Protein AF-A0A534NGW6-F1 (afdb_monomer)

Mean predicted aligned error: 2.63 Å

Sequence (113 aa):
MHRLTEEFQQIKDIGFSAIQFYDDILPINPRRVREMCGHLKRFGFIWRCFCRVDIISKHGGKEYLQFMYDHGLREVLIGAESGSQKILDNIHKETTVEQNATVLQWCDEVGIR

Nearest PDB structures (foldseek):
  6dwe-assembly1_A  TM=6.441E-01  e=2.396E-01  Mycobacterium tuberculosis H37Rv
  5tcg-assembly2_E  TM=6.061E-01  e=1.988E-01  Mycobacterium tuberculosis H37Rv
  6uap-assembly2_C  TM=4.404E-01  e=2.549E-01  Mycobacterium tuberculosis H37Rv
  5tch-assembly2_G  TM=5.201E-01  e=8.832E-01  Mycobacterium tuberculosis H37Rv
  6e9p-assembly1_G  TM=4.423E-01  e=4.459E-01  Mycobacterium tuberculosis H37Rv

Solvent-accessible surface area (backbone atoms only — not comparable to full-atom values): 6243 Å² total; per-residue (Å²): 112,73,67,59,57,51,52,52,47,53,44,44,74,78,68,53,55,69,46,79,48,85,49,78,50,55,63,72,46,65,67,61,43,52,57,49,32,57,50,34,42,73,71,60,31,36,31,30,36,28,35,49,54,65,52,41,56,73,63,54,32,56,63,42,51,44,54,44,40,82,27,28,43,45,37,58,49,67,72,62,94,51,86,41,54,72,57,27,59,75,70,65,65,84,61,50,47,64,52,43,53,50,48,54,50,38,30,56,77,68,65,37,77

Radius of gyration: 15.06 Å; Cα contacts (8 Å, |Δi|>4): 145; chains: 1; bounding box: 36×26×41 Å

Foldseek 3Di:
DVVLLVVLVVCVVVPDQEEEDEPQAVLQDVVVLLVSLVSLQVSNHAYEYEHELVSCVVNPQLVSVLSSVVSRYAEYDYPPVDCDPVVCVVVVVVDHNVSVVSNVVSCVVSNHD

Structure (mmCIF, N/CA/C/O backbone):
data_AF-A0A534NGW6-F1
#
_entry.id   AF-A0A534NGW6-F1
#
loop_
_atom_site.group_PDB
_atom_site.id
_atom_site.type_symbol
_atom_site.label_atom_id
_atom_site.label_alt_id
_atom_site.label_comp_id
_atom_site.label_asym_id
_atom_site.label_entity_id
_atom_site.label_seq_id
_atom_site.pdbx_PDB_ins_code
_atom_site.Cartn_x
_atom_site.Cartn_y
_atom_site.Cartn_z
_atom_site.occupancy
_atom_site.B_iso_or_equiv
_atom_site.auth_seq_id
_atom_site.auth_comp_id
_atom_site.auth_asym_id
_atom_site.auth_atom_id
_atom_site.pdbx_PDB_model_num
ATOM 1 N N . MET A 1 1 ? -9.831 16.931 8.928 1.00 61.22 1 MET A N 1
ATOM 2 C CA . MET A 1 1 ? -9.666 15.742 9.794 1.00 61.22 1 MET A CA 1
ATOM 3 C C . MET A 1 1 ? -10.956 15.366 10.517 1.00 61.22 1 MET A C 1
ATOM 5 O O . MET A 1 1 ? -11.263 14.187 10.509 1.00 61.22 1 MET A O 1
ATOM 9 N N . HIS A 1 2 ? -11.743 16.318 11.044 1.00 69.19 2 HIS A N 1
ATOM 10 C CA . HIS A 1 2 ? -13.020 16.035 11.734 1.00 69.19 2 HIS A CA 1
ATOM 11 C C . HIS A 1 2 ? -13.975 15.112 10.949 1.00 69.19 2 HIS A C 1
ATOM 13 O O . HIS A 1 2 ? -14.399 14.085 11.466 1.00 69.19 2 HIS A O 1
ATOM 19 N N . ARG A 1 3 ? -14.171 15.393 9.656 1.00 87.31 3 ARG A N 1
ATOM 20 C CA . ARG A 1 3 ? -15.022 14.586 8.770 1.00 87.31 3 ARG A CA 1
ATOM 21 C C . ARG A 1 3 ? -14.599 13.113 8.633 1.00 87.31 3 ARG A C 1
ATOM 23 O O . ARG A 1 3 ? -15.443 12.235 8.578 1.00 87.31 3 ARG A O 1
ATOM 30 N N . LEU A 1 4 ? -13.294 12.828 8.619 1.00 88.69 4 LEU A N 1
ATOM 31 C CA . LEU A 1 4 ? -12.779 11.458 8.455 1.00 88.69 4 LEU A CA 1
ATOM 32 C C . LEU A 1 4 ? -13.112 10.588 9.672 1.00 88.69 4 LEU A C 1
ATOM 34 O O . LEU A 1 4 ? -13.495 9.433 9.534 1.00 88.69 4 LEU A O 1
ATOM 38 N N . THR A 1 5 ? -13.000 11.153 10.875 1.00 93.94 5 THR A N 1
ATOM 39 C CA . THR A 1 5 ? -13.361 10.436 12.102 1.00 93.94 5 THR A CA 1
ATOM 40 C C . THR A 1 5 ? -14.867 10.220 12.240 1.00 93.94 5 THR A C 1
ATOM 42 O O . THR A 1 5 ? -15.271 9.213 12.809 1.00 93.94 5 THR A O 1
ATOM 45 N N . GLU A 1 6 ? -15.690 11.126 11.704 1.00 96.44 6 GLU A N 1
ATOM 46 C CA . GLU A 1 6 ? -17.148 10.953 11.648 1.00 96.44 6 GLU A CA 1
ATOM 47 C C . GLU A 1 6 ? -17.535 9.817 10.696 1.00 96.44 6 GLU A C 1
ATOM 49 O O . GLU A 1 6 ? -18.296 8.936 11.081 1.00 96.44 6 GLU A O 1
ATOM 54 N N . GLU A 1 7 ? -16.956 9.784 9.491 1.00 95.62 7 GLU A N 1
ATOM 55 C CA . GLU A 1 7 ? -17.172 8.702 8.520 1.00 95.62 7 GLU A CA 1
ATOM 56 C C . GLU A 1 7 ? -16.735 7.344 9.099 1.00 95.62 7 GLU A C 1
ATOM 58 O O . GLU A 1 7 ? -17.449 6.350 8.986 1.00 95.62 7 GLU A O 1
ATOM 63 N N . PHE A 1 8 ? -15.606 7.295 9.810 1.00 96.81 8 PHE A N 1
ATOM 64 C CA . PHE A 1 8 ? -15.149 6.084 10.500 1.00 96.81 8 PHE A CA 1
ATOM 65 C C . PHE A 1 8 ? -16.101 5.625 11.609 1.00 96.81 8 PHE A C 1
ATOM 67 O O . PHE A 1 8 ? -16.333 4.422 11.742 1.00 96.81 8 PHE A O 1
ATOM 74 N N . GLN A 1 9 ? -16.674 6.553 12.380 1.00 96.94 9 GLN A N 1
ATOM 75 C CA . GLN A 1 9 ? -17.684 6.216 13.383 1.00 96.94 9 GLN A CA 1
AT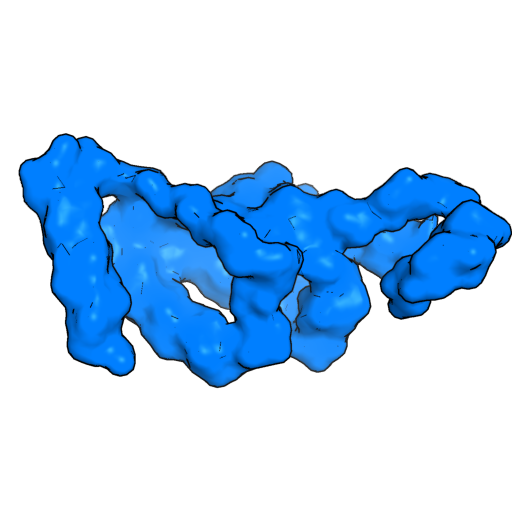OM 76 C C . GLN A 1 9 ? -18.952 5.669 12.723 1.00 96.94 9 GLN A C 1
ATOM 78 O O . GLN A 1 9 ? -19.426 4.612 13.121 1.00 96.94 9 GLN A O 1
ATOM 83 N N . GLN A 1 10 ? -19.436 6.307 11.656 1.00 97.44 10 GLN A N 1
ATOM 84 C CA . GLN A 1 10 ? -20.602 5.825 10.912 1.00 97.44 10 GLN A CA 1
ATOM 85 C C . GLN A 1 10 ? -20.388 4.404 10.379 1.00 97.44 10 GLN A C 1
ATOM 87 O O . GLN A 1 10 ? -21.272 3.565 10.516 1.00 97.44 10 GLN A O 1
ATOM 92 N N . ILE A 1 11 ? -19.201 4.109 9.830 1.00 97.50 11 ILE A N 1
ATOM 93 C CA . ILE A 1 11 ? -18.835 2.764 9.356 1.00 97.50 11 ILE A CA 1
ATOM 94 C C . ILE A 1 11 ? -18.840 1.745 10.510 1.00 97.50 11 ILE A C 1
ATOM 96 O O . ILE A 1 11 ? -19.261 0.601 10.316 1.00 97.50 11 ILE A O 1
ATOM 100 N N . LYS A 1 12 ? -18.401 2.140 11.714 1.00 96.81 12 LYS A N 1
ATOM 101 C CA . LYS A 1 12 ? -18.501 1.286 12.908 1.00 96.81 12 LYS A CA 1
ATOM 102 C C . LYS A 1 12 ? -19.941 1.050 13.334 1.00 96.81 12 LYS A C 1
ATOM 104 O O . LYS A 1 12 ? -20.281 -0.089 13.642 1.00 96.81 12 LYS A O 1
ATOM 109 N N . ASP A 1 13 ? -20.765 2.089 13.334 1.00 97.81 13 ASP A N 1
ATOM 110 C CA . ASP A 1 13 ? -22.149 2.024 13.806 1.00 97.81 13 ASP A CA 1
ATOM 111 C C . ASP A 1 13 ? -23.005 1.100 12.930 1.00 97.81 13 ASP A C 1
ATOM 113 O O . ASP A 1 13 ? -23.872 0.391 13.436 1.00 97.81 13 ASP A O 1
ATOM 117 N N . ILE A 1 14 ? -22.711 1.033 11.627 1.00 97.50 14 ILE A N 1
ATOM 118 C CA . ILE A 1 14 ? -23.340 0.074 10.702 1.00 97.50 14 ILE A CA 1
ATOM 119 C C . ILE A 1 14 ? -22.717 -1.337 10.760 1.00 97.50 14 ILE A C 1
ATOM 121 O O . ILE A 1 14 ? -23.158 -2.229 10.038 1.00 97.50 14 ILE A O 1
ATOM 125 N N . GLY A 1 15 ? -21.712 -1.561 11.613 1.00 97.81 15 GLY A N 1
ATOM 126 C CA . GLY A 1 15 ? -21.178 -2.887 11.939 1.00 97.81 15 GLY A CA 1
ATOM 127 C C . GLY A 1 15 ? -19.962 -3.353 11.131 1.00 97.81 15 GLY A C 1
ATOM 128 O O . GLY A 1 15 ? -19.581 -4.519 11.249 1.00 97.81 15 GLY A O 1
ATOM 129 N N . PHE A 1 16 ? -19.320 -2.496 10.330 1.00 98.19 16 PHE A N 1
ATOM 130 C CA . PHE A 1 16 ? -18.135 -2.893 9.559 1.00 98.19 16 PHE A CA 1
ATOM 131 C C . PHE A 1 16 ? -16.823 -2.677 10.324 1.00 98.19 16 PHE A C 1
ATOM 133 O O . PHE A 1 16 ? -16.677 -1.786 11.160 1.00 98.19 16 PHE A O 1
ATOM 140 N N . SER A 1 17 ? -15.822 -3.499 10.005 1.00 95.94 17 SER A N 1
ATOM 141 C CA . SER A 1 17 ? -14.481 -3.470 10.610 1.00 95.94 17 SER A CA 1
ATOM 142 C C . SER A 1 17 ? -13.342 -3.404 9.586 1.00 95.94 17 SER A C 1
ATOM 144 O O . SER A 1 17 ? -12.172 -3.360 9.975 1.00 95.94 17 SER A O 1
ATOM 146 N N . ALA A 1 18 ? -13.673 -3.329 8.294 1.00 97.94 18 ALA A N 1
ATOM 147 C CA . ALA A 1 18 ? -12.722 -3.235 7.193 1.00 97.94 18 ALA A CA 1
ATOM 148 C C . ALA A 1 18 ? -13.117 -2.130 6.202 1.00 97.94 18 ALA A C 1
ATOM 150 O O . ALA A 1 18 ? -14.303 -1.934 5.945 1.00 97.94 18 ALA A O 1
ATOM 151 N N . ILE A 1 19 ? -12.127 -1.429 5.639 1.00 98.12 19 ILE A N 1
ATOM 152 C CA . ILE A 1 19 ? -12.335 -0.325 4.686 1.00 98.12 19 ILE A CA 1
ATOM 153 C C . ILE A 1 19 ? -11.508 -0.547 3.411 1.00 98.12 19 ILE A C 1
ATOM 155 O O . ILE A 1 19 ? -10.308 -0.812 3.476 1.00 98.12 19 ILE A O 1
ATOM 159 N N . GLN A 1 20 ? -12.136 -0.386 2.243 1.00 97.69 20 GLN A N 1
ATOM 160 C CA . GLN A 1 20 ? -11.436 -0.162 0.973 1.00 97.69 20 GLN A CA 1
ATOM 161 C C . GLN A 1 20 ? -11.434 1.332 0.667 1.00 97.69 20 GLN A C 1
ATOM 163 O O . GLN A 1 20 ? -12.497 1.942 0.577 1.00 97.69 20 GLN A O 1
ATOM 168 N N . PHE A 1 21 ? -10.253 1.892 0.432 1.00 97.56 21 PHE A N 1
ATOM 169 C CA . PHE A 1 21 ? -10.111 3.240 -0.109 1.00 97.56 21 PHE A CA 1
ATOM 170 C C . PHE A 1 21 ? -10.040 3.195 -1.636 1.00 97.56 21 PHE A C 1
ATOM 172 O O . PHE A 1 21 ? -9.235 2.448 -2.192 1.00 97.56 21 PHE A O 1
ATOM 179 N N . TYR A 1 22 ? -10.881 3.983 -2.303 1.00 96.06 22 TYR A N 1
ATOM 180 C CA . TYR A 1 22 ? -10.970 4.039 -3.769 1.00 96.06 22 TYR A CA 1
ATOM 181 C C . TYR A 1 22 ? -10.178 5.195 -4.389 1.00 96.06 22 TYR A C 1
ATOM 183 O O . TYR A 1 22 ? -10.237 5.391 -5.596 1.00 96.06 22 TYR A O 1
ATOM 191 N N . ASP A 1 23 ? -9.431 5.951 -3.587 1.00 94.94 23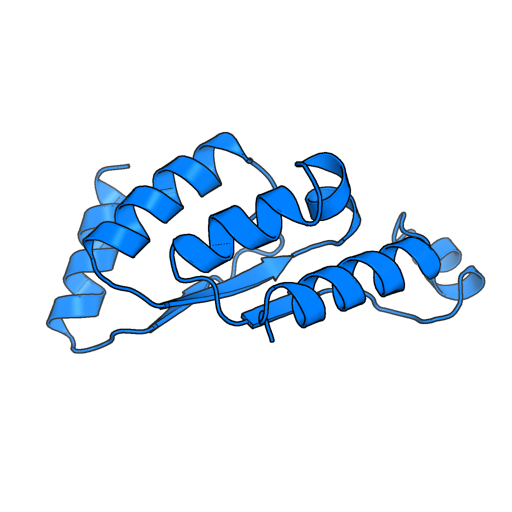 ASP A N 1
ATOM 192 C CA . ASP A 1 23 ? -8.460 6.921 -4.079 1.00 94.94 23 ASP A CA 1
ATOM 193 C C . ASP A 1 23 ? -7.431 6.225 -4.988 1.00 94.94 23 ASP A C 1
ATOM 195 O O . ASP A 1 23 ? -6.806 5.249 -4.565 1.00 94.94 23 ASP A O 1
ATOM 199 N N . ASP A 1 24 ? -7.202 6.761 -6.193 1.00 91.94 24 ASP A N 1
ATOM 200 C CA . ASP A 1 24 ? -6.289 6.176 -7.193 1.00 91.94 24 ASP A CA 1
ATOM 201 C C . ASP A 1 24 ? -4.873 5.939 -6.642 1.00 91.94 24 ASP A C 1
ATOM 203 O O . ASP A 1 24 ? -4.188 4.980 -7.000 1.00 91.94 24 ASP A O 1
ATOM 207 N N . ILE A 1 25 ? -4.411 6.846 -5.772 1.00 94.19 25 ILE A N 1
ATOM 208 C CA . ILE A 1 25 ? -3.092 6.794 -5.138 1.00 94.19 25 ILE A CA 1
ATOM 209 C C . ILE A 1 25 ? -3.206 7.303 -3.699 1.00 94.19 25 ILE A C 1
ATOM 211 O O . ILE A 1 25 ? -2.756 8.403 -3.363 1.00 94.19 25 ILE A O 1
ATOM 215 N N . LEU A 1 26 ? -3.777 6.491 -2.811 1.00 96.56 26 LEU A N 1
ATOM 216 C CA . LEU A 1 26 ? -3.902 6.866 -1.401 1.00 96.56 26 LEU A CA 1
ATOM 217 C C . LEU A 1 26 ? -2.555 7.263 -0.746 1.00 96.56 26 LEU A C 1
ATOM 219 O O . LEU A 1 26 ? -2.519 8.291 -0.059 1.00 96.56 26 LEU A O 1
ATOM 223 N N . PRO A 1 27 ? -1.424 6.544 -0.953 1.00 95.00 27 PRO A N 1
ATOM 224 C CA . PRO A 1 27 ? -0.177 6.853 -0.258 1.00 95.00 27 PRO A CA 1
ATOM 225 C C . PRO A 1 27 ? 0.606 8.053 -0.823 1.00 95.00 27 PRO A C 1
ATOM 227 O O . PRO A 1 27 ? 1.760 8.241 -0.442 1.00 95.00 27 PRO A O 1
ATOM 230 N N . ILE A 1 28 ? 0.021 8.880 -1.700 1.00 96.06 28 ILE A N 1
ATOM 231 C CA . ILE A 1 28 ? 0.725 9.986 -2.375 1.00 96.06 28 ILE A CA 1
ATOM 232 C C . ILE A 1 28 ? 1.281 11.041 -1.408 1.00 96.06 28 ILE A C 1
ATOM 234 O O . ILE A 1 28 ? 2.378 11.560 -1.628 1.00 96.06 28 ILE A O 1
ATOM 238 N N . ASN A 1 29 ? 0.560 11.334 -0.319 1.00 96.69 29 ASN A N 1
ATOM 239 C CA . ASN A 1 29 ? 0.974 12.294 0.704 1.00 96.69 29 ASN A CA 1
ATOM 240 C C . ASN A 1 29 ? 1.324 11.570 2.020 1.00 96.69 29 ASN A C 1
ATOM 242 O O . ASN A 1 29 ? 0.418 11.211 2.781 1.00 96.69 29 ASN A O 1
ATOM 246 N N . PRO A 1 30 ? 2.621 11.412 2.345 1.00 95.81 30 PRO A N 1
ATOM 247 C CA . PRO A 1 30 ? 3.066 10.605 3.477 1.00 95.81 30 PRO A CA 1
ATOM 248 C C . PRO A 1 30 ? 2.604 11.154 4.830 1.00 95.81 30 PRO A C 1
ATOM 250 O O . PRO A 1 30 ? 2.343 10.384 5.758 1.00 95.81 30 PRO A O 1
ATOM 253 N N . ARG A 1 31 ? 2.475 12.479 4.957 1.00 96.12 31 ARG A N 1
ATOM 254 C CA . ARG A 1 31 ? 1.992 13.116 6.184 1.00 96.12 31 ARG A CA 1
ATOM 255 C C . ARG A 1 31 ? 0.515 12.801 6.411 1.00 96.12 31 ARG A C 1
ATOM 257 O O . ARG A 1 31 ? 0.155 12.327 7.484 1.00 96.12 31 ARG A O 1
ATOM 264 N N . ARG A 1 32 ? -0.322 13.002 5.389 1.00 95.44 32 ARG A N 1
ATOM 265 C CA . ARG A 1 32 ? -1.768 12.743 5.479 1.00 95.44 32 ARG A CA 1
ATOM 266 C C . ARG A 1 32 ? -2.063 11.266 5.755 1.00 95.44 32 ARG A C 1
ATOM 268 O O . ARG A 1 32 ? -2.953 10.961 6.541 1.00 95.44 32 ARG A O 1
ATOM 275 N N . VAL A 1 33 ? -1.300 10.356 5.149 1.00 96.88 33 VAL A N 1
ATOM 276 C CA . VAL A 1 33 ? -1.449 8.909 5.371 1.00 96.88 33 VAL A CA 1
ATOM 277 C C . VAL A 1 33 ? -1.093 8.536 6.806 1.00 96.88 33 VAL A C 1
ATOM 279 O O . VAL A 1 33 ? -1.845 7.805 7.437 1.00 96.88 33 VAL A O 1
ATOM 282 N N . ARG A 1 34 ? -0.004 9.080 7.367 1.00 97.06 34 ARG A N 1
ATOM 283 C CA . ARG A 1 34 ? 0.361 8.849 8.778 1.00 97.06 34 ARG A CA 1
ATOM 284 C C . ARG A 1 34 ? -0.720 9.340 9.740 1.00 97.06 34 ARG A C 1
ATOM 286 O O . ARG A 1 34 ? -1.079 8.613 10.664 1.00 97.06 34 ARG A O 1
ATOM 293 N N . GLU A 1 35 ? -1.267 10.531 9.500 1.00 96.25 35 GLU A N 1
ATOM 294 C CA . GLU A 1 35 ? -2.387 11.075 10.282 1.00 96.25 35 GLU A CA 1
ATOM 295 C C . GLU A 1 35 ? -3.621 10.148 10.202 1.00 96.25 35 GLU A C 1
ATOM 297 O O . GLU A 1 35 ? -4.176 9.752 11.228 1.00 96.25 35 GLU A O 1
ATOM 302 N N . MET A 1 36 ? -4.000 9.713 8.995 1.00 96.62 36 MET A N 1
ATOM 303 C CA . MET A 1 36 ? -5.112 8.780 8.765 1.00 96.62 36 MET A CA 1
A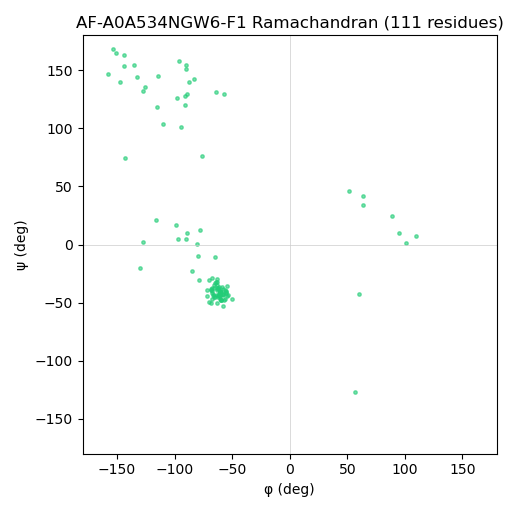TOM 304 C C . MET A 1 36 ? -4.894 7.413 9.435 1.00 96.62 36 MET A C 1
ATOM 306 O O . MET A 1 36 ? -5.809 6.903 10.081 1.00 96.62 36 MET A O 1
ATOM 310 N N . CYS A 1 37 ? -3.690 6.842 9.343 1.00 97.69 37 CYS A N 1
ATOM 311 C CA . CYS A 1 37 ? -3.308 5.586 9.996 1.00 97.69 37 CYS A CA 1
ATOM 312 C C . CYS A 1 37 ? -3.517 5.636 11.516 1.00 97.69 37 CYS A C 1
ATOM 314 O O . CYS A 1 37 ? -3.996 4.667 12.108 1.00 97.69 37 CYS A O 1
ATOM 316 N N . GLY A 1 38 ? -3.212 6.770 12.156 1.00 96.38 38 GLY A N 1
ATOM 317 C CA . GLY A 1 38 ? -3.468 6.966 13.585 1.00 96.38 38 GLY A CA 1
ATOM 318 C C . GLY A 1 38 ? -4.954 6.857 13.939 1.00 96.38 38 GLY A C 1
ATOM 319 O O . GLY A 1 38 ? -5.315 6.243 14.947 1.00 96.38 38 GLY A O 1
ATOM 320 N N . HIS A 1 39 ? -5.831 7.395 13.088 1.00 96.69 39 HIS A N 1
ATOM 321 C CA . HIS A 1 39 ? -7.276 7.255 13.248 1.00 96.69 39 HIS A CA 1
ATOM 322 C C . HIS A 1 39 ? -7.740 5.820 12.979 1.00 96.69 39 HIS A C 1
ATOM 324 O O . HIS A 1 39 ? -8.399 5.239 13.835 1.00 96.69 39 HIS A O 1
ATOM 330 N N . LEU A 1 40 ? -7.339 5.207 11.863 1.00 97.19 40 LEU A N 1
ATOM 331 C CA . LEU A 1 40 ? -7.704 3.824 11.523 1.00 97.19 40 LEU A CA 1
ATOM 332 C C . LEU A 1 40 ? -7.349 2.844 12.646 1.00 97.19 40 LEU A C 1
ATOM 334 O O . LEU A 1 40 ? -8.185 2.036 13.051 1.00 97.19 40 LEU A O 1
ATOM 338 N N . LYS A 1 41 ? -6.152 2.990 13.227 1.00 96.38 41 LYS A N 1
ATOM 339 C CA . LYS A 1 41 ? -5.707 2.196 14.376 1.00 96.38 41 LYS A CA 1
ATOM 340 C C . LYS A 1 41 ? -6.561 2.429 15.621 1.00 96.38 41 LYS A C 1
ATOM 342 O O . LYS A 1 41 ? -6.937 1.462 16.274 1.00 96.38 41 LYS A O 1
ATOM 347 N N . ARG A 1 42 ? -6.913 3.683 15.937 1.00 96.00 42 ARG A N 1
ATOM 348 C CA . ARG A 1 42 ? -7.786 4.018 17.080 1.00 96.00 42 ARG A CA 1
ATOM 349 C C . ARG A 1 42 ? -9.169 3.382 16.955 1.00 96.00 42 ARG A C 1
ATOM 351 O O . ARG A 1 42 ? -9.705 2.906 17.947 1.00 96.00 42 ARG A O 1
ATOM 358 N N . PHE A 1 43 ? -9.730 3.375 15.751 1.00 96.75 43 PHE A N 1
ATOM 359 C CA . PHE A 1 43 ? -11.009 2.723 15.482 1.00 96.75 43 PHE A CA 1
ATOM 360 C C . PHE A 1 43 ? -10.867 1.199 15.315 1.00 96.75 43 PHE A C 1
ATOM 362 O O . PHE A 1 43 ? -11.868 0.493 15.273 1.00 96.75 43 PHE A O 1
ATOM 369 N N . GLY A 1 44 ? -9.653 0.650 15.229 1.00 97.06 44 GLY A N 1
ATOM 370 C CA . GLY A 1 44 ? -9.440 -0.781 15.012 1.00 97.06 44 GLY A CA 1
ATOM 371 C C . GLY A 1 44 ? -9.986 -1.250 13.662 1.00 97.06 44 GLY A C 1
ATOM 372 O O . GLY A 1 44 ? -10.667 -2.273 13.594 1.00 97.06 44 GLY A O 1
ATOM 373 N N . PHE A 1 45 ? -9.769 -0.460 12.609 1.00 98.44 45 PHE A N 1
ATOM 374 C CA . PHE A 1 45 ? -10.050 -0.865 11.235 1.00 98.44 45 PHE A CA 1
ATOM 375 C C . PHE A 1 45 ? -8.846 -1.583 10.632 1.00 98.44 45 PHE A C 1
ATOM 377 O O . PHE A 1 45 ? -7.708 -1.139 10.789 1.00 98.44 45 PHE A O 1
ATOM 384 N N . ILE A 1 46 ? -9.112 -2.647 9.875 1.00 98.44 46 ILE A N 1
ATOM 385 C CA . ILE A 1 46 ? -8.189 -3.073 8.821 1.00 98.44 46 ILE A CA 1
ATOM 386 C C . ILE A 1 46 ? -8.567 -2.380 7.518 1.00 98.44 46 ILE A C 1
ATOM 388 O O . ILE A 1 46 ? -9.720 -1.989 7.322 1.00 98.44 46 ILE A O 1
ATOM 392 N N . TRP A 1 47 ? -7.612 -2.204 6.619 1.00 98.50 47 TRP A N 1
ATOM 393 C CA . TRP A 1 47 ? -7.877 -1.479 5.389 1.00 98.50 47 TRP A CA 1
ATOM 394 C C . TRP A 1 47 ? -7.014 -1.936 4.224 1.00 98.50 47 TRP A C 1
ATOM 396 O O . TRP A 1 47 ? -6.025 -2.657 4.388 1.00 98.50 47 TRP A O 1
ATOM 406 N N . ARG A 1 48 ? -7.449 -1.522 3.038 1.00 98.62 48 ARG A N 1
ATOM 407 C CA . ARG A 1 48 ? -6.798 -1.767 1.756 1.00 98.62 48 ARG A CA 1
ATOM 408 C C . ARG A 1 48 ? -6.952 -0.569 0.829 1.00 98.62 48 ARG A C 1
ATOM 410 O O . ARG A 1 48 ? -7.887 0.222 0.989 1.00 98.62 48 ARG A O 1
ATOM 417 N N . CYS A 1 49 ? -6.023 -0.403 -0.104 1.00 98.25 49 CYS A N 1
ATOM 418 C CA . CYS A 1 49 ? -5.994 0.754 -0.998 1.00 98.25 49 CYS A CA 1
ATOM 419 C C . CYS A 1 49 ? -5.310 0.455 -2.332 1.00 98.25 49 CYS A C 1
ATOM 421 O O . CYS A 1 49 ? -4.622 -0.554 -2.477 1.00 98.25 49 CYS A O 1
ATOM 423 N N . PHE A 1 50 ? -5.465 1.374 -3.284 1.00 97.88 50 PHE A N 1
ATOM 424 C CA . PHE A 1 50 ? -4.624 1.433 -4.473 1.00 97.88 50 PHE A CA 1
ATOM 425 C C . PHE A 1 50 ? -3.315 2.171 -4.176 1.00 97.88 50 PHE A C 1
ATOM 427 O O . PHE A 1 50 ? -3.283 3.160 -3.430 1.00 97.88 50 PHE A O 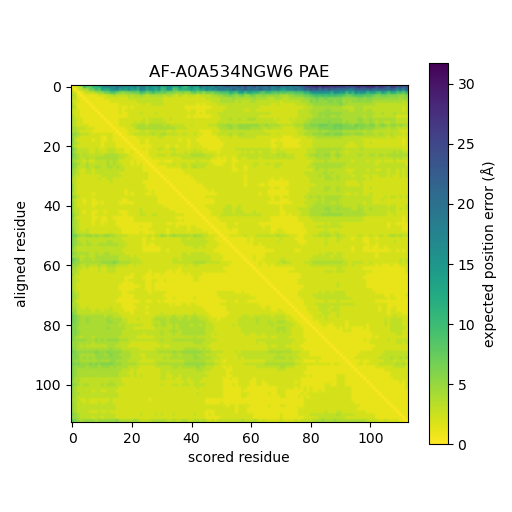1
ATOM 434 N N . CYS A 1 51 ? -2.221 1.698 -4.770 1.00 95.50 51 CYS A N 1
ATOM 435 C CA . CYS A 1 51 ? -0.935 2.374 -4.706 1.00 95.50 51 CYS A CA 1
ATOM 436 C C . CYS A 1 51 ? -0.137 2.236 -6.008 1.00 95.50 51 CYS A C 1
ATOM 438 O O . CYS A 1 51 ? -0.392 1.380 -6.858 1.00 95.50 51 CYS A O 1
ATOM 440 N N . ARG A 1 52 ? 0.869 3.103 -6.142 1.00 96.44 52 ARG A N 1
ATOM 441 C CA . ARG A 1 52 ? 1.897 2.996 -7.175 1.00 96.44 52 ARG A CA 1
ATOM 442 C C . ARG A 1 52 ? 3.252 2.720 -6.539 1.00 96.44 52 ARG A C 1
ATOM 444 O O . ARG A 1 52 ? 3.551 3.242 -5.463 1.00 96.44 52 ARG A O 1
ATOM 451 N N . VAL A 1 53 ? 4.074 1.928 -7.220 1.00 96.50 53 VAL A N 1
ATOM 452 C CA . VAL A 1 53 ? 5.360 1.461 -6.684 1.00 96.50 53 VAL A CA 1
ATOM 453 C C . VAL A 1 53 ? 6.380 2.588 -6.523 1.00 96.50 53 VAL A C 1
ATOM 455 O O . VAL A 1 53 ? 7.067 2.641 -5.509 1.00 96.50 53 VAL A O 1
ATOM 458 N N . ASP A 1 54 ? 6.409 3.548 -7.448 1.00 96.25 54 ASP A N 1
ATOM 459 C CA . ASP A 1 54 ? 7.268 4.736 -7.403 1.00 96.25 54 ASP A CA 1
ATOM 460 C C . ASP A 1 54 ? 6.991 5.596 -6.163 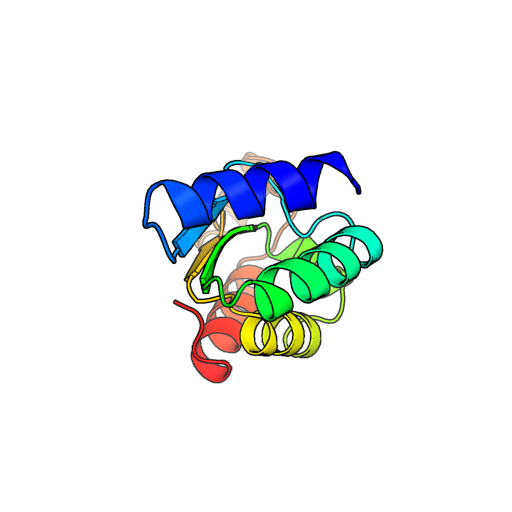1.00 96.25 54 ASP A C 1
ATOM 462 O O . ASP A 1 54 ? 7.916 6.077 -5.507 1.00 96.25 54 ASP A O 1
ATOM 466 N N . ILE A 1 55 ? 5.718 5.740 -5.794 1.00 97.12 55 ILE A N 1
ATOM 467 C CA . ILE A 1 55 ? 5.292 6.460 -4.592 1.00 97.12 55 ILE A CA 1
ATOM 468 C C . ILE A 1 55 ? 5.734 5.731 -3.322 1.00 97.12 55 ILE A C 1
ATOM 470 O O . ILE A 1 55 ? 6.214 6.375 -2.389 1.00 97.12 55 ILE A O 1
ATOM 474 N N . ILE A 1 56 ? 5.615 4.401 -3.281 1.00 97.38 56 ILE A N 1
ATOM 475 C CA . ILE A 1 56 ? 6.094 3.608 -2.143 1.00 97.38 56 ILE A CA 1
ATOM 476 C C . ILE A 1 56 ? 7.611 3.745 -1.999 1.00 97.38 56 ILE A C 1
ATOM 478 O O . ILE A 1 56 ? 8.086 4.101 -0.919 1.00 97.38 56 ILE A O 1
ATOM 482 N N . SER A 1 57 ? 8.369 3.547 -3.080 1.00 95.50 57 SER A N 1
ATOM 483 C CA . SER A 1 57 ? 9.828 3.696 -3.078 1.00 95.50 57 SER A CA 1
ATOM 484 C C . SER A 1 57 ? 10.261 5.097 -2.639 1.00 95.50 57 SER A C 1
ATOM 486 O O . SER A 1 57 ? 11.159 5.227 -1.809 1.00 95.50 57 SER A O 1
ATOM 488 N N . LYS A 1 58 ? 9.587 6.150 -3.120 1.00 96.56 58 LYS A N 1
ATOM 489 C CA . LYS A 1 58 ? 9.877 7.545 -2.755 1.00 96.56 58 LYS A CA 1
ATOM 490 C C . LYS A 1 58 ? 9.647 7.848 -1.271 1.00 96.56 58 LYS A C 1
ATOM 492 O O . LYS A 1 58 ? 10.345 8.690 -0.711 1.00 96.56 58 LYS A O 1
ATOM 497 N N . HIS A 1 59 ? 8.681 7.185 -0.634 1.00 96.25 59 HIS A N 1
ATOM 498 C CA . HIS A 1 59 ? 8.239 7.502 0.731 1.00 96.25 59 HIS A CA 1
ATOM 499 C C . HIS A 1 59 ? 8.833 6.605 1.824 1.00 96.25 59 HIS A C 1
ATOM 501 O O . HIS A 1 59 ? 8.321 6.604 2.945 1.00 96.25 59 HIS A O 1
ATOM 507 N N . GLY A 1 60 ? 9.918 5.885 1.523 1.00 96.06 60 GLY A N 1
ATOM 508 C CA . GLY A 1 60 ? 10.639 5.034 2.481 1.00 96.06 60 GLY A CA 1
ATOM 509 C C . GLY A 1 60 ? 10.494 3.532 2.231 1.00 96.06 60 GLY A C 1
ATOM 510 O O . GLY A 1 60 ? 10.926 2.729 3.052 1.00 96.06 60 GLY A O 1
ATOM 511 N N . GLY A 1 61 ? 9.881 3.128 1.114 1.00 97.44 61 GLY A N 1
ATOM 512 C CA . GLY A 1 61 ? 9.846 1.735 0.672 1.00 97.44 61 GLY A CA 1
ATOM 513 C C . GLY A 1 61 ? 9.247 0.785 1.710 1.00 97.44 61 GLY A C 1
ATOM 514 O O . GLY A 1 61 ? 8.148 1.018 2.223 1.00 97.44 61 GLY A O 1
ATOM 515 N N . LYS A 1 62 ? 9.986 -0.282 2.034 1.00 98.50 62 LYS A N 1
ATOM 516 C CA . LYS A 1 62 ? 9.569 -1.316 2.993 1.00 98.50 62 LYS A CA 1
ATOM 517 C C . LYS A 1 62 ? 9.198 -0.758 4.368 1.00 98.50 62 LYS A C 1
ATOM 519 O O . LYS A 1 62 ? 8.214 -1.196 4.950 1.00 98.50 62 LYS A O 1
ATOM 524 N N . GLU A 1 63 ? 9.932 0.224 4.885 1.00 98.44 63 GLU A N 1
ATOM 525 C CA . GLU A 1 63 ? 9.663 0.811 6.209 1.00 98.44 63 GLU A CA 1
ATOM 526 C C . GLU A 1 63 ? 8.320 1.545 6.232 1.00 98.44 63 GLU A C 1
ATOM 528 O O . GLU A 1 63 ? 7.588 1.518 7.223 1.00 98.44 63 GLU A O 1
ATOM 533 N N . TYR A 1 64 ? 7.956 2.166 5.110 1.00 98.12 64 TYR A N 1
ATOM 534 C CA . TYR A 1 64 ? 6.667 2.824 4.974 1.00 98.12 64 TYR A CA 1
ATOM 535 C C . TYR A 1 64 ? 5.516 1.819 4.864 1.00 98.12 64 TYR A C 1
ATOM 537 O O . TYR A 1 64 ? 4.470 2.018 5.486 1.00 98.12 64 TYR A O 1
ATOM 545 N N . LEU A 1 65 ? 5.724 0.713 4.141 1.00 98.50 65 LEU A N 1
ATOM 546 C CA . LEU A 1 65 ? 4.791 -0.417 4.111 1.00 98.50 65 LEU A CA 1
ATOM 547 C C . LEU A 1 65 ? 4.604 -1.025 5.508 1.00 98.50 65 LEU A C 1
ATOM 549 O O . LEU A 1 65 ? 3.465 -1.183 5.944 1.00 98.50 65 LEU A O 1
ATOM 553 N N . GLN A 1 66 ? 5.696 -1.275 6.237 1.00 98.69 66 GLN A N 1
ATOM 554 C CA . GLN A 1 66 ? 5.666 -1.781 7.612 1.00 98.69 66 GLN A CA 1
ATOM 555 C C . GLN A 1 66 ? 4.867 -0.850 8.527 1.00 98.69 66 GLN A C 1
ATOM 557 O O . GLN A 1 66 ? 3.956 -1.292 9.224 1.00 98.69 66 GLN A O 1
ATOM 562 N N . PHE A 1 67 ? 5.135 0.458 8.461 1.00 98.56 67 PHE A N 1
ATOM 563 C CA . PHE A 1 67 ? 4.374 1.442 9.223 1.00 98.56 67 PHE A CA 1
ATOM 564 C C . PHE A 1 67 ? 2.870 1.347 8.926 1.00 98.56 67 PHE A C 1
ATOM 566 O O . PHE A 1 67 ? 2.062 1.339 9.854 1.00 98.56 67 PHE A O 1
ATOM 573 N N . MET A 1 68 ? 2.466 1.278 7.654 1.00 98.56 68 MET A N 1
ATOM 574 C CA . MET A 1 68 ? 1.046 1.174 7.298 1.00 98.56 68 MET A CA 1
ATOM 575 C C . MET A 1 68 ? 0.430 -0.156 7.765 1.00 98.56 68 MET A C 1
ATOM 577 O O . MET A 1 68 ? -0.704 -0.163 8.252 1.00 98.56 68 MET A O 1
ATOM 581 N N . TYR A 1 69 ? 1.175 -1.261 7.691 1.00 98.69 69 TYR A N 1
ATOM 582 C CA . TYR A 1 69 ? 0.752 -2.577 8.180 1.00 98.69 69 TYR A CA 1
ATOM 583 C C . TYR A 1 69 ? 0.484 -2.583 9.694 1.00 98.69 69 TYR A C 1
ATOM 585 O O . TYR A 1 69 ? -0.574 -3.049 10.141 1.00 98.69 69 TYR A O 1
ATOM 593 N N . ASP A 1 70 ? 1.368 -1.958 10.478 1.00 98.44 70 ASP A N 1
ATOM 594 C CA . ASP A 1 70 ? 1.235 -1.790 11.936 1.00 98.44 70 ASP A CA 1
ATOM 595 C C . ASP A 1 70 ? 0.032 -0.909 12.341 1.00 98.44 70 ASP A C 1
ATOM 597 O O . ASP A 1 70 ? -0.339 -0.818 13.522 1.00 98.44 70 ASP A O 1
ATOM 601 N N . HIS A 1 71 ? -0.579 -0.248 11.351 1.00 98.56 71 HIS A N 1
ATOM 602 C CA . HIS A 1 71 ? -1.776 0.584 11.460 1.00 98.56 71 HIS A CA 1
ATOM 603 C C . HIS A 1 71 ? -2.964 0.028 10.657 1.00 98.56 71 HIS A C 1
ATOM 605 O O . HIS A 1 71 ? -3.903 0.761 10.345 1.00 98.56 71 HIS A O 1
ATOM 611 N N . GLY A 1 72 ? -2.948 -1.269 10.346 1.00 98.38 72 GLY A N 1
ATOM 612 C CA . GLY A 1 72 ? -4.115 -1.994 9.845 1.00 98.38 72 GLY A CA 1
ATOM 613 C C . GLY A 1 72 ? -4.157 -2.232 8.337 1.00 98.38 72 GLY A C 1
ATOM 614 O O . GLY A 1 72 ? -5.116 -2.850 7.881 1.00 98.38 72 GLY A O 1
ATOM 615 N N . LEU A 1 73 ? -3.155 -1.809 7.557 1.00 98.62 73 LEU A N 1
ATOM 616 C CA . LEU A 1 73 ? -3.095 -2.161 6.134 1.00 98.62 73 LEU A CA 1
ATOM 617 C C . LEU A 1 73 ? -2.931 -3.678 5.985 1.00 98.62 73 LEU A C 1
ATOM 619 O O . LEU A 1 73 ? -2.091 -4.275 6.662 1.00 98.62 73 LEU A O 1
ATOM 623 N N . ARG A 1 74 ? -3.737 -4.317 5.134 1.00 98.50 74 ARG A N 1
ATOM 624 C CA . ARG A 1 74 ? -3.679 -5.775 4.904 1.00 98.50 74 ARG A CA 1
ATOM 625 C C . ARG A 1 74 ? -3.610 -6.187 3.443 1.00 98.50 74 ARG A C 1
ATOM 627 O O . ARG A 1 74 ? -3.212 -7.316 3.176 1.00 98.50 74 ARG A O 1
ATOM 634 N N . GLU A 1 75 ? -4.007 -5.316 2.527 1.00 98.44 75 GLU A N 1
ATOM 635 C CA . GLU A 1 75 ? -3.973 -5.594 1.093 1.00 98.44 75 GLU A CA 1
ATOM 636 C C . GLU A 1 75 ? -3.696 -4.301 0.320 1.00 98.44 75 GLU A C 1
ATOM 638 O O . GLU A 1 75 ? -4.226 -3.241 0.676 1.00 98.44 75 GLU A O 1
ATOM 643 N N . VAL A 1 76 ? -2.872 -4.376 -0.723 1.00 97.88 76 VAL A N 1
ATOM 644 C CA . VAL A 1 76 ? -2.624 -3.270 -1.652 1.00 97.88 76 VAL A CA 1
ATOM 645 C C . VAL A 1 76 ? -2.886 -3.696 -3.087 1.00 97.88 76 VAL A C 1
ATOM 647 O O . VAL A 1 76 ? -2.447 -4.738 -3.554 1.00 97.88 76 VAL A O 1
ATOM 650 N N . LEU A 1 77 ? -3.579 -2.836 -3.824 1.00 97.31 77 LEU A N 1
ATOM 651 C CA . LEU A 1 77 ? -3.772 -2.996 -5.254 1.00 97.31 77 LEU A CA 1
ATOM 652 C C . LEU A 1 77 ? -2.687 -2.184 -5.964 1.00 97.31 77 LEU A C 1
ATOM 654 O O . LEU A 1 77 ? -2.763 -0.955 -6.042 1.00 97.31 77 LEU A O 1
ATOM 658 N N . ILE A 1 78 ? -1.654 -2.882 -6.435 1.00 95.00 78 ILE A N 1
ATOM 659 C CA . ILE A 1 78 ? -0.505 -2.281 -7.116 1.00 95.00 78 ILE A CA 1
ATOM 660 C C . ILE A 1 78 ? -0.766 -2.232 -8.620 1.00 95.00 78 ILE A C 1
ATOM 662 O O . ILE A 1 78 ? -0.891 -3.263 -9.282 1.00 95.00 78 ILE A O 1
ATOM 666 N N . GLY A 1 79 ? -0.766 -1.025 -9.183 1.00 93.38 79 GLY A N 1
ATOM 667 C CA . GLY A 1 79 ? -0.778 -0.837 -10.634 1.00 93.38 79 GLY A CA 1
ATOM 668 C C . GLY A 1 79 ? 0.598 -1.106 -11.244 1.00 93.38 79 GLY A C 1
ATOM 669 O O . GLY A 1 79 ? 1.313 -0.152 -11.543 1.00 93.38 79 GLY A O 1
ATOM 670 N N . ALA A 1 80 ? 0.992 -2.376 -11.390 1.00 95.69 80 ALA A N 1
ATOM 671 C CA . ALA A 1 80 ? 2.243 -2.767 -12.055 1.00 95.69 80 ALA A CA 1
ATOM 672 C C . ALA A 1 80 ? 2.129 -2.733 -13.592 1.00 95.69 80 ALA A C 1
ATOM 674 O O . ALA A 1 80 ? 3.109 -2.447 -14.273 1.00 95.69 80 ALA A O 1
ATOM 675 N N . GLU A 1 81 ? 0.926 -2.987 -14.121 1.00 96.50 81 GLU A N 1
ATOM 676 C CA . GLU A 1 81 ? 0.504 -3.015 -15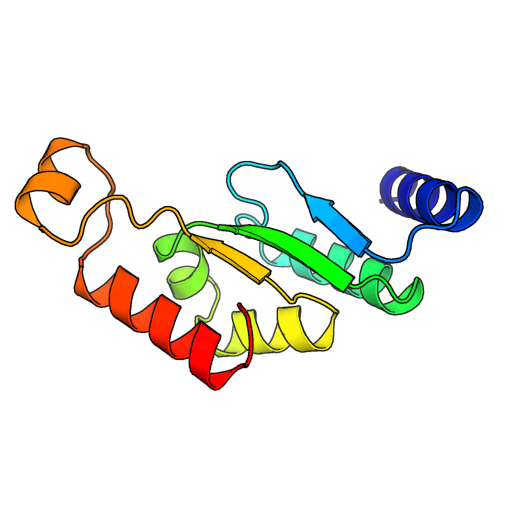.538 1.00 96.50 81 GLU A CA 1
ATOM 677 C C . GLU A 1 81 ? 1.200 -4.027 -16.461 1.00 96.50 81 GLU A C 1
ATOM 679 O O . GLU A 1 81 ? 0.545 -4.644 -17.298 1.00 96.50 81 GLU A O 1
ATOM 684 N N . SER A 1 82 ? 2.520 -4.195 -16.363 1.00 97.69 82 SER A N 1
ATOM 685 C CA . SER A 1 82 ? 3.291 -5.057 -17.259 1.00 97.69 82 SER A CA 1
ATOM 686 C C . SER A 1 82 ? 4.618 -5.510 -16.651 1.00 97.69 82 SER A C 1
ATOM 688 O O . SER A 1 82 ? 5.288 -4.766 -15.939 1.00 97.69 82 SER A O 1
ATOM 690 N N . GLY A 1 83 ? 5.035 -6.729 -17.004 1.00 97.62 83 GLY A N 1
ATOM 691 C CA . GLY A 1 83 ? 6.383 -7.254 -16.756 1.00 97.62 83 GLY A CA 1
ATOM 692 C C . GLY A 1 83 ? 7.384 -6.958 -17.883 1.00 97.62 83 GLY A C 1
ATOM 693 O O . GLY A 1 83 ? 8.466 -7.534 -17.902 1.00 97.62 83 GLY A O 1
ATOM 694 N N . SER A 1 84 ? 7.031 -6.110 -18.855 1.00 98.44 84 SER A N 1
ATOM 695 C CA . SER A 1 84 ? 7.899 -5.724 -19.974 1.00 98.44 84 SER A CA 1
ATOM 696 C C . SER A 1 84 ? 8.231 -4.242 -19.908 1.00 98.44 84 SER A C 1
ATOM 698 O O . SER A 1 84 ? 7.336 -3.410 -20.070 1.00 98.44 84 SER A O 1
ATOM 700 N N . GLN A 1 85 ? 9.521 -3.911 -19.777 1.00 98.56 85 GLN A N 1
ATOM 701 C CA . GLN A 1 85 ? 9.967 -2.516 -19.744 1.00 98.56 85 GLN A CA 1
ATOM 702 C C . GLN A 1 85 ? 9.500 -1.739 -20.980 1.00 98.56 85 GLN A C 1
ATOM 704 O O . GLN A 1 85 ? 8.944 -0.659 -20.851 1.00 98.56 85 GLN A O 1
ATOM 709 N N . LYS A 1 86 ? 9.573 -2.352 -22.169 1.00 98.62 86 LYS A N 1
ATOM 710 C CA . LYS A 1 86 ? 9.079 -1.753 -23.417 1.00 98.62 86 LYS A CA 1
ATOM 711 C C . LYS A 1 86 ? 7.606 -1.333 -23.333 1.00 98.62 86 LYS A C 1
ATOM 713 O O . LYS A 1 86 ? 7.238 -0.292 -23.862 1.00 98.62 86 LYS A O 1
ATOM 718 N N . ILE A 1 87 ? 6.747 -2.147 -22.715 1.00 98.56 87 ILE A N 1
ATOM 719 C CA . ILE A 1 87 ? 5.325 -1.807 -22.561 1.00 98.56 87 ILE A CA 1
ATOM 720 C C . ILE A 1 87 ? 5.159 -0.683 -21.539 1.00 98.56 87 ILE A C 1
ATOM 722 O O . ILE A 1 87 ? 4.411 0.250 -21.814 1.00 98.56 87 ILE A O 1
ATOM 726 N N . LEU A 1 88 ? 5.863 -0.751 -20.404 1.00 98.38 88 LEU A N 1
ATOM 727 C CA . LEU A 1 88 ? 5.833 0.292 -19.372 1.00 98.38 88 LEU A CA 1
ATOM 728 C C . LEU A 1 88 ? 6.261 1.654 -19.935 1.00 98.38 88 LEU A C 1
ATOM 730 O O . LEU A 1 88 ? 5.598 2.658 -19.673 1.00 98.38 88 LEU A O 1
ATOM 734 N N . ASP A 1 89 ? 7.310 1.671 -20.758 1.00 98.25 89 ASP A N 1
ATOM 735 C CA . ASP A 1 89 ? 7.809 2.871 -21.430 1.00 98.25 89 ASP A CA 1
ATOM 736 C C . ASP A 1 89 ? 6.782 3.409 -22.437 1.00 98.25 89 ASP A C 1
ATOM 738 O O . ASP A 1 89 ? 6.488 4.604 -22.444 1.00 98.25 89 ASP A O 1
ATOM 742 N N . ASN A 1 90 ? 6.178 2.526 -23.245 1.00 98.50 90 ASN A N 1
ATOM 743 C CA . ASN A 1 90 ? 5.180 2.899 -24.253 1.00 98.50 90 ASN A CA 1
ATOM 744 C C . ASN A 1 90 ? 3.908 3.512 -23.652 1.00 98.50 90 ASN A C 1
ATOM 746 O O . ASN A 1 90 ? 3.295 4.370 -24.282 1.00 98.50 90 ASN A O 1
ATOM 750 N N . ILE A 1 91 ? 3.483 3.053 -22.472 1.00 97.69 91 ILE A N 1
ATOM 751 C CA . ILE A 1 91 ? 2.305 3.602 -21.779 1.00 97.69 91 ILE A CA 1
ATOM 752 C C . ILE A 1 91 ? 2.664 4.752 -20.835 1.00 97.69 91 ILE A C 1
ATOM 754 O O . ILE A 1 91 ? 1.797 5.218 -20.100 1.00 97.69 91 ILE A O 1
ATOM 758 N N . HIS A 1 92 ? 3.930 5.181 -20.821 1.00 97.19 92 HIS A N 1
ATOM 759 C CA . HIS A 1 92 ? 4.438 6.204 -19.911 1.00 97.19 92 HIS A CA 1
ATOM 760 C C . HIS A 1 92 ? 4.100 5.897 -18.447 1.00 97.19 92 HIS A C 1
ATOM 762 O O . HIS A 1 92 ? 3.625 6.750 -17.701 1.00 97.19 92 HIS A O 1
ATOM 768 N N . LYS A 1 93 ? 4.319 4.645 -18.023 1.00 96.50 93 LYS A N 1
ATOM 769 C CA . LYS A 1 93 ? 4.038 4.237 -16.641 1.00 96.50 93 LYS A CA 1
ATOM 770 C C . LYS A 1 93 ? 4.982 4.899 -15.633 1.00 96.50 93 LYS A C 1
ATOM 772 O O . LYS A 1 93 ? 4.587 5.117 -14.483 1.00 96.50 93 LYS A O 1
ATOM 777 N N . GLU A 1 94 ? 6.197 5.209 -16.087 1.00 96.25 94 GLU A N 1
ATOM 778 C CA . GLU A 1 94 ? 7.281 5.823 -15.306 1.00 96.25 94 GLU A CA 1
ATOM 779 C C . GLU A 1 94 ? 7.776 4.940 -14.146 1.00 96.25 94 GLU A C 1
ATOM 781 O O . GLU A 1 94 ? 8.172 5.425 -13.090 1.00 96.25 94 GLU A O 1
ATOM 786 N N . THR A 1 95 ? 7.763 3.619 -14.345 1.00 97.44 95 THR A N 1
ATOM 787 C CA . THR A 1 95 ? 8.297 2.623 -13.403 1.00 97.44 95 THR A CA 1
ATOM 788 C C . THR A 1 95 ? 9.122 1.580 -14.149 1.00 97.44 95 THR A C 1
ATOM 790 O O . THR A 1 95 ? 8.858 1.317 -15.326 1.00 97.44 95 THR A O 1
ATOM 793 N N . THR A 1 96 ? 10.070 0.935 -13.467 1.00 98.00 96 THR A N 1
ATOM 794 C CA . THR A 1 96 ? 10.772 -0.235 -14.015 1.00 98.00 96 THR A CA 1
ATOM 795 C C . THR A 1 96 ? 10.165 -1.559 -13.556 1.00 98.00 96 THR A C 1
ATOM 797 O O . THR A 1 96 ? 9.498 -1.632 -12.518 1.00 98.00 96 THR A O 1
ATOM 800 N N . VAL A 1 97 ? 10.409 -2.629 -14.317 1.00 98.25 97 VAL A N 1
ATOM 801 C CA . VAL A 1 97 ? 10.012 -3.996 -13.931 1.00 98.25 97 VAL A CA 1
ATOM 802 C C . VAL A 1 97 ? 10.632 -4.387 -12.584 1.00 98.25 97 VAL A C 1
ATOM 804 O O . VAL A 1 97 ? 9.969 -4.992 -11.743 1.00 98.25 97 VAL A O 1
ATOM 807 N N . GLU A 1 98 ? 11.877 -3.987 -12.336 1.00 98.06 98 GLU A N 1
ATOM 808 C CA . GLU A 1 98 ? 12.598 -4.257 -11.091 1.00 98.06 98 GLU A CA 1
ATOM 809 C C . GLU A 1 98 ? 11.997 -3.485 -9.914 1.00 98.06 98 GLU A C 1
ATOM 811 O O . GLU A 1 98 ? 11.871 -4.040 -8.823 1.00 98.06 98 GLU A O 1
ATOM 816 N N . GLN A 1 99 ? 11.576 -2.230 -10.118 1.00 97.50 99 GLN A N 1
ATOM 817 C CA . GLN A 1 99 ? 10.860 -1.463 -9.093 1.00 97.50 99 GLN A CA 1
ATOM 818 C C . GLN A 1 99 ? 9.536 -2.136 -8.722 1.00 97.50 99 GLN A C 1
ATOM 820 O O . GLN A 1 99 ? 9.231 -2.266 -7.535 1.00 97.50 99 GLN A O 1
ATOM 825 N N . ASN A 1 100 ? 8.785 -2.614 -9.721 1.00 97.94 100 ASN A N 1
ATOM 826 C CA . ASN A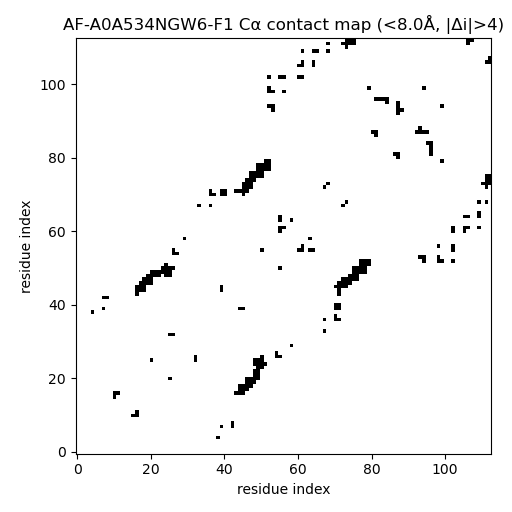 1 100 ? 7.562 -3.384 -9.495 1.00 97.94 100 ASN A CA 1
AT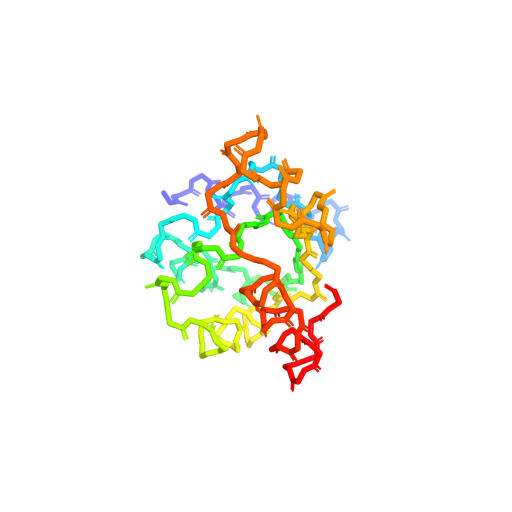OM 827 C C . ASN A 1 100 ? 7.844 -4.638 -8.654 1.00 97.94 100 ASN A C 1
ATOM 829 O O . ASN A 1 100 ? 7.222 -4.832 -7.611 1.00 97.94 100 ASN A O 1
ATOM 833 N N . ALA A 1 101 ? 8.815 -5.457 -9.071 1.00 97.94 101 ALA A N 1
ATOM 834 C CA . ALA A 1 101 ? 9.184 -6.684 -8.367 1.00 97.94 101 ALA A CA 1
ATOM 835 C C . ALA A 1 101 ? 9.656 -6.417 -6.928 1.00 97.94 101 ALA A C 1
ATOM 837 O O . ALA A 1 101 ? 9.256 -7.122 -6.005 1.00 97.94 101 ALA A O 1
ATOM 838 N N . THR A 1 102 ? 10.449 -5.363 -6.725 1.00 98.31 102 THR A N 1
ATOM 839 C CA . THR A 1 102 ? 10.978 -4.986 -5.407 1.00 98.31 102 THR A CA 1
ATOM 840 C C . THR A 1 102 ? 9.859 -4.626 -4.431 1.00 98.31 102 THR A C 1
ATOM 842 O O . THR A 1 102 ? 9.866 -5.078 -3.289 1.00 98.31 102 THR A O 1
ATOM 845 N N . VAL A 1 103 ? 8.872 -3.833 -4.863 1.00 97.94 103 VAL A N 1
ATOM 846 C CA . VAL A 1 103 ? 7.749 -3.460 -3.987 1.00 97.94 103 VAL A CA 1
ATOM 847 C C . VAL A 1 103 ? 6.864 -4.665 -3.671 1.00 97.94 103 VAL A C 1
ATOM 849 O O . VAL A 1 103 ? 6.451 -4.810 -2.523 1.00 97.94 103 VAL A O 1
ATOM 852 N N . LEU A 1 104 ? 6.628 -5.555 -4.639 1.00 97.62 104 LEU A N 1
ATOM 853 C CA . LEU A 1 104 ? 5.902 -6.808 -4.400 1.00 97.62 104 LEU A CA 1
ATOM 854 C C . LEU A 1 104 ? 6.625 -7.696 -3.378 1.00 97.62 104 LEU A C 1
ATOM 856 O O . LEU A 1 104 ? 5.990 -8.216 -2.465 1.00 97.62 104 LEU A O 1
ATOM 860 N N . GLN A 1 105 ? 7.953 -7.808 -3.478 1.00 98.44 105 GLN A N 1
ATOM 861 C CA . GLN A 1 105 ? 8.764 -8.525 -2.495 1.00 98.44 105 GLN A CA 1
ATOM 862 C C . GLN A 1 105 ? 8.644 -7.901 -1.098 1.00 98.44 105 GLN A C 1
ATOM 864 O O . GLN A 1 105 ? 8.474 -8.615 -0.115 1.00 98.44 105 GLN A O 1
ATOM 869 N N . TRP A 1 106 ? 8.692 -6.571 -0.983 1.00 98.62 106 TRP A N 1
ATOM 870 C CA . TRP A 1 106 ? 8.508 -5.913 0.312 1.00 98.62 106 TRP A CA 1
ATOM 871 C C . TRP A 1 106 ? 7.122 -6.156 0.907 1.00 98.62 106 TRP A C 1
ATOM 873 O O . TRP A 1 106 ? 7.017 -6.311 2.122 1.00 98.62 106 TRP A O 1
ATOM 883 N N . CYS A 1 107 ? 6.070 -6.185 0.085 1.00 98.44 107 CYS A N 1
ATOM 884 C CA . CYS A 1 107 ? 4.727 -6.539 0.539 1.00 98.44 107 CYS A CA 1
ATOM 885 C C . CYS A 1 107 ? 4.694 -7.955 1.131 1.00 98.44 107 CYS A C 1
ATOM 887 O O . CYS A 1 107 ? 4.223 -8.107 2.258 1.00 98.44 107 CYS A O 1
ATOM 889 N N . ASP A 1 108 ? 5.269 -8.943 0.438 1.00 98.31 108 ASP A N 1
ATOM 890 C CA . ASP A 1 108 ? 5.362 -10.330 0.916 1.00 98.31 108 ASP A CA 1
ATOM 891 C C . ASP A 1 108 ? 6.136 -10.427 2.242 1.00 98.31 108 ASP A C 1
ATOM 893 O O . ASP A 1 108 ? 5.640 -10.972 3.227 1.00 98.31 108 ASP A O 1
ATOM 897 N N . GLU A 1 109 ? 7.303 -9.780 2.325 1.00 98.69 109 GLU A N 1
ATOM 898 C CA . GLU A 1 109 ? 8.138 -9.768 3.532 1.00 98.69 109 GLU A CA 1
ATOM 899 C C . GLU A 1 109 ? 7.463 -9.097 4.745 1.00 98.69 109 GLU A C 1
ATOM 901 O O . GLU A 1 109 ? 7.776 -9.440 5.885 1.00 98.69 109 GLU A O 1
ATOM 906 N N . VAL A 1 110 ? 6.577 -8.119 4.521 1.00 98.62 110 VAL A N 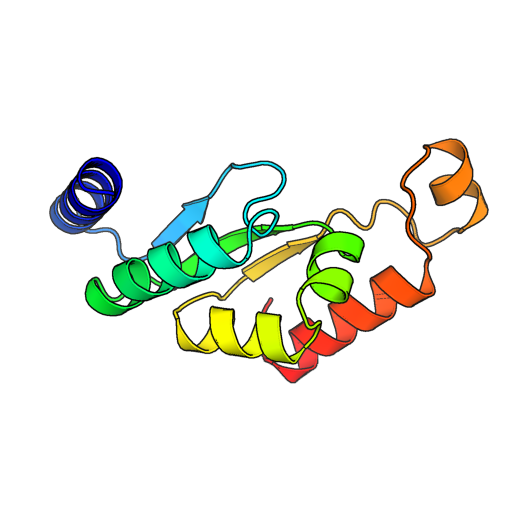1
ATOM 907 C CA . VAL A 1 110 ? 5.801 -7.443 5.581 1.00 98.62 110 VAL A CA 1
ATOM 908 C C . VAL A 1 110 ? 4.521 -8.221 5.930 1.00 98.62 110 VAL A C 1
ATOM 910 O O . VAL A 1 110 ? 3.996 -8.080 7.036 1.00 98.62 110 VAL A O 1
ATOM 913 N N . GLY A 1 111 ? 4.015 -9.055 5.018 1.00 98.50 111 GLY A N 1
ATOM 914 C CA . GLY A 1 111 ? 2.742 -9.768 5.154 1.00 98.50 111 GLY A CA 1
ATOM 915 C C . GLY A 1 111 ? 1.527 -8.991 4.630 1.00 98.50 111 GLY A C 1
ATOM 916 O O . GLY A 1 111 ? 0.404 -9.207 5.091 1.00 98.50 111 GLY A O 1
ATOM 917 N N . ILE A 1 112 ? 1.738 -8.062 3.693 1.00 98.56 112 ILE A N 1
ATOM 918 C CA . ILE A 1 112 ? 0.673 -7.357 2.967 1.00 98.56 112 ILE A CA 1
ATOM 919 C C . ILE A 1 112 ? 0.316 -8.174 1.722 1.00 98.56 112 ILE A C 1
ATOM 921 O O . ILE A 1 112 ? 1.207 -8.538 0.958 1.00 98.56 112 ILE A O 1
ATOM 925 N N . ARG A 1 113 ? -0.982 -8.431 1.521 1.00 95.81 113 ARG A N 1
ATOM 926 C CA . ARG A 1 113 ? -1.494 -9.094 0.311 1.00 95.81 113 ARG A CA 1
ATOM 927 C C . ARG A 1 113 ? -1.549 -8.176 -0.902 1.00 95.81 113 ARG A C 1
ATOM 929 O O . ARG A 1 113 ? -1.774 -6.959 -0.710 1.00 95.81 113 ARG A O 1
#

Secondary structure (DSSP, 8-state):
-HHHHHHHHHHHHTT--EEE---TTGGG-HHHHHHHHHHHHHHT-EEEEEE-HHHHHHTTHHHHHHHHHTTTEEEEEE----S-HHHHHHTT----HHHHHHHHHHHHHHT--

pLDDT: mean 96.53, std 4.59, range [61.22, 98.69]